Protein AF-A0A2G8LRB7-F1 (afdb_monomer_lite)

Foldseek 3Di:
DDPVVVVVVLVVVCVVCPQQEDFCVCFPVNPDPVNSVVSNHHDAAEDDDPCCVVRRHHHNVQEDDDAPQAQDLVSRLVVLVVLLVVWDDLRHAYENELFHHDDPVNCVVCVPDPPCVSRQVSSLVSSLVSCVPWADDSGTHDHYHGPPCVPDCNVVSVVVNVVVD

Secondary structure (DSSP, 8-state):
--HHHHHHHHHHHHHHHGGGB--GGG-GGG--HHHHHHTT--B--EE-SGGGGGTTSEEGGGS-------S-HHHHHHHHHHHHHT---TTS--EEEE-PPPPHHHHHH-TTS-HIIIIIHHHHHHHHHHHTT--BSTTSB-EEEES-TTSTTHHHHHHHGGGG-

Sequence (165 aa):
MDDEDHSSLIKMIFEKFETRLCPPSAGITNVTLKQLWARERQVLVFYHHRIAHTSSLWPGYMIPSVWPNTTSVEIMQEHLEDKYKRGRPTERFWICQGILTPTPTTIAKNPLHSLETALAGPATEGLLSFLKGKSAGATGINIVIADFVEKGGFVSNILALNESL

pLDDT: mean 85.66, std 10.86, range [51.78, 97.69]

Structure (mmCIF, N/CA/C/O backbone):
data_AF-A0A2G8LRB7-F1
#
_entry.id   AF-A0A2G8LRB7-F1
#
loop_
_atom_site.group_PDB
_atom_site.id
_atom_site.type_symbol
_atom_site.label_atom_id
_atom_site.label_alt_id
_atom_site.label_comp_id
_atom_site.label_asym_id
_atom_site.label_entity_id
_atom_site.label_seq_id
_atom_site.pdbx_PDB_ins_code
_atom_site.Cartn_x
_atom_site.Cartn_y
_atom_site.Cartn_z
_atom_site.occupancy
_atom_site.B_iso_or_equiv
_atom_site.auth_seq_id
_atom_site.auth_comp_id
_atom_site.auth_asym_id
_atom_site.auth_atom_id
_atom_site.pdbx_PDB_model_num
ATOM 1 N N . MET A 1 1 ? 19.635 8.188 4.856 1.00 67.56 1 MET A N 1
ATOM 2 C CA . MET A 1 1 ? 19.645 7.433 3.598 1.00 67.56 1 MET A CA 1
ATOM 3 C C . MET A 1 1 ? 19.969 8.411 2.505 1.00 67.56 1 MET A C 1
ATOM 5 O O . MET A 1 1 ? 19.259 9.405 2.376 1.00 67.56 1 MET A O 1
ATOM 9 N N . ASP A 1 2 ? 21.081 8.185 1.831 1.00 88.38 2 ASP A N 1
ATOM 10 C CA . ASP A 1 2 ? 21.498 8.954 0.664 1.00 88.38 2 ASP A CA 1
ATOM 11 C C . ASP A 1 2 ? 21.152 8.200 -0.635 1.00 88.38 2 ASP A C 1
ATOM 13 O O . ASP A 1 2 ? 20.526 7.135 -0.622 1.00 88.38 2 ASP A O 1
ATOM 17 N N . ASP A 1 3 ? 21.504 8.780 -1.783 1.00 88.50 3 ASP A N 1
ATOM 18 C CA . ASP A 1 3 ? 21.210 8.193 -3.094 1.00 88.50 3 ASP A CA 1
ATOM 19 C C . ASP A 1 3 ? 21.946 6.853 -3.323 1.00 88.50 3 ASP A C 1
ATOM 21 O O . ASP A 1 3 ? 21.475 6.022 -4.111 1.00 88.50 3 ASP A O 1
ATOM 25 N N . GLU A 1 4 ? 23.066 6.611 -2.635 1.00 92.06 4 GLU A N 1
ATOM 26 C CA . GLU A 1 4 ? 23.851 5.376 -2.748 1.00 92.06 4 GLU A CA 1
ATOM 27 C C . GLU A 1 4 ? 23.143 4.218 -2.044 1.00 92.06 4 GLU A C 1
ATOM 29 O O . GLU A 1 4 ? 22.959 3.153 -2.645 1.00 92.06 4 GLU A O 1
ATOM 34 N N . ASP A 1 5 ? 22.635 4.452 -0.831 1.00 95.00 5 ASP A N 1
ATOM 35 C CA . ASP A 1 5 ? 21.794 3.493 -0.110 1.00 95.00 5 ASP A CA 1
ATOM 36 C C . ASP A 1 5 ? 20.564 3.088 -0.942 1.00 95.00 5 ASP A C 1
ATOM 38 O O . ASP A 1 5 ? 20.227 1.904 -1.066 1.00 95.00 5 ASP A O 1
ATOM 42 N N . HIS A 1 6 ? 19.894 4.075 -1.552 1.00 95.19 6 HIS A N 1
ATOM 43 C CA . HIS A 1 6 ? 18.735 3.837 -2.411 1.00 95.19 6 HIS A CA 1
ATOM 44 C C . HIS A 1 6 ? 19.103 2.989 -3.635 1.00 95.19 6 HIS A C 1
ATOM 46 O O . HIS A 1 6 ? 18.389 2.041 -3.969 1.00 95.19 6 HIS A O 1
ATOM 52 N N . SER A 1 7 ? 20.228 3.295 -4.282 1.00 93.81 7 SER A N 1
ATOM 53 C CA . SER A 1 7 ? 20.718 2.552 -5.448 1.00 93.81 7 SER A CA 1
ATOM 54 C C . SER A 1 7 ? 21.066 1.104 -5.095 1.00 93.81 7 SER A C 1
ATOM 56 O O . SER A 1 7 ? 20.697 0.181 -5.825 1.00 93.81 7 SER A O 1
ATOM 58 N N . SER A 1 8 ? 21.715 0.892 -3.947 1.00 95.38 8 SER A N 1
ATOM 59 C CA . SER A 1 8 ? 22.058 -0.437 -3.435 1.00 95.38 8 SER A CA 1
ATOM 60 C C . SER A 1 8 ? 20.807 -1.277 -3.160 1.00 95.38 8 SER A C 1
ATOM 62 O O . SER A 1 8 ? 20.697 -2.411 -3.631 1.00 95.38 8 SER A O 1
ATOM 64 N N . LEU A 1 9 ? 19.801 -0.702 -2.490 1.00 96.19 9 LEU A N 1
ATOM 65 C CA . LEU A 1 9 ? 18.534 -1.391 -2.235 1.00 96.19 9 LEU A CA 1
ATOM 66 C C . LEU A 1 9 ? 17.796 -1.753 -3.526 1.00 96.19 9 LEU A C 1
ATOM 68 O O . LEU A 1 9 ? 17.280 -2.862 -3.656 1.00 96.19 9 LEU A O 1
ATOM 72 N N . ILE A 1 10 ? 17.766 -0.844 -4.498 1.00 95.56 10 ILE A N 1
ATOM 73 C CA . ILE A 1 10 ? 17.135 -1.102 -5.795 1.00 95.56 10 ILE A CA 1
ATOM 74 C C . ILE A 1 10 ? 17.837 -2.248 -6.516 1.00 95.56 10 ILE A C 1
ATOM 76 O O . ILE A 1 10 ? 17.164 -3.157 -7.003 1.00 95.56 10 ILE A O 1
ATOM 80 N N . LYS A 1 11 ? 19.172 -2.256 -6.528 1.00 95.69 11 LYS A N 1
ATOM 81 C CA . LYS A 1 11 ? 19.950 -3.357 -7.095 1.00 95.69 11 LYS A CA 1
ATOM 82 C C . LYS A 1 11 ? 19.584 -4.692 -6.439 1.00 95.69 11 LYS A C 1
ATOM 84 O O . LYS A 1 11 ? 19.258 -5.634 -7.155 1.00 95.69 11 LYS A O 1
ATOM 89 N N . MET A 1 12 ? 19.523 -4.747 -5.107 1.00 97.19 12 MET A N 1
ATOM 90 C CA . MET A 1 12 ? 19.111 -5.958 -4.382 1.00 97.19 12 MET A CA 1
ATOM 91 C C . MET A 1 12 ? 17.690 -6.415 -4.747 1.00 97.19 12 MET A C 1
ATOM 93 O O . MET A 1 12 ? 17.445 -7.611 -4.888 1.00 97.19 12 MET A O 1
ATOM 97 N N . ILE A 1 13 ? 16.743 -5.486 -4.927 1.00 97.00 13 ILE A N 1
ATOM 98 C CA . ILE A 1 13 ? 15.370 -5.806 -5.358 1.00 97.00 13 ILE A CA 1
ATOM 99 C C . ILE A 1 13 ? 15.379 -6.452 -6.751 1.00 97.00 13 ILE A C 1
ATOM 101 O O . ILE A 1 13 ? 14.731 -7.481 -6.951 1.00 97.00 13 ILE A O 1
ATOM 105 N N . PHE A 1 14 ? 16.119 -5.876 -7.703 1.00 95.94 14 PHE A N 1
ATOM 106 C CA . PHE A 1 14 ? 16.229 -6.418 -9.061 1.00 95.94 14 PHE A CA 1
ATOM 107 C C . PHE A 1 14 ? 16.907 -7.786 -9.091 1.00 95.94 14 PHE A C 1
ATOM 109 O O . PHE A 1 14 ? 16.395 -8.689 -9.747 1.00 95.94 14 PHE A O 1
ATOM 116 N N . GLU A 1 15 ? 17.998 -7.962 -8.349 1.00 96.94 15 GLU A N 1
ATOM 117 C CA . GLU A 1 15 ? 18.697 -9.247 -8.232 1.00 96.94 15 GLU A CA 1
ATOM 118 C C . GLU A 1 15 ? 17.829 -10.318 -7.564 1.00 96.94 15 GLU A C 1
ATOM 120 O O . GLU A 1 15 ? 17.919 -11.491 -7.907 1.00 96.94 15 GLU A O 1
ATOM 125 N N . LYS A 1 16 ? 16.963 -9.941 -6.614 1.00 97.69 16 LYS A N 1
ATOM 126 C CA . LYS A 1 16 ? 16.145 -10.913 -5.880 1.00 97.69 16 LYS A CA 1
ATOM 127 C C . LYS A 1 16 ? 14.922 -11.391 -6.656 1.00 97.69 16 LYS A C 1
ATOM 129 O O . LYS A 1 16 ? 14.527 -12.549 -6.514 1.00 97.69 16 LYS A O 1
ATOM 134 N N . PHE A 1 17 ? 14.270 -10.489 -7.383 1.00 96.31 17 PHE A N 1
ATOM 135 C CA . PHE A 1 17 ? 12.984 -10.766 -8.021 1.00 96.31 17 PHE A CA 1
ATOM 136 C C . PHE A 1 17 ? 13.077 -10.912 -9.541 1.00 96.31 17 PHE A C 1
ATOM 138 O O . PHE A 1 17 ? 12.181 -11.515 -10.126 1.00 96.31 17 PHE A O 1
ATOM 145 N N . GLU A 1 18 ? 14.138 -10.409 -10.172 1.00 94.44 18 GLU A N 1
ATOM 146 C CA . GLU A 1 18 ? 14.455 -10.604 -11.590 1.00 94.44 18 GLU A CA 1
ATOM 147 C C . GLU A 1 18 ? 13.231 -10.408 -12.513 1.00 94.44 18 GLU A C 1
ATOM 149 O O . GLU A 1 18 ? 12.574 -9.361 -12.521 1.00 94.44 18 GLU A O 1
ATOM 154 N N . THR A 1 19 ? 12.881 -11.440 -13.285 1.00 94.06 19 THR A N 1
ATOM 155 C CA . THR A 1 19 ? 11.757 -11.455 -14.223 1.00 94.06 19 THR A CA 1
ATOM 156 C C . THR A 1 19 ? 10.395 -11.440 -13.538 1.00 94.06 19 THR A C 1
ATOM 158 O O . THR A 1 19 ? 9.406 -11.136 -14.193 1.00 94.06 19 THR A O 1
ATOM 161 N N . ARG A 1 20 ? 10.306 -11.675 -12.226 1.00 95.81 20 ARG A N 1
ATOM 162 C CA . ARG A 1 20 ? 9.038 -11.634 -11.481 1.00 95.81 20 ARG A CA 1
ATOM 163 C C . ARG A 1 20 ? 8.568 -10.205 -11.207 1.00 95.81 20 ARG A C 1
ATOM 165 O O . ARG A 1 20 ? 7.393 -10.016 -10.891 1.00 95.81 20 ARG A O 1
ATOM 172 N N . LEU A 1 21 ? 9.436 -9.197 -11.333 1.00 95.12 21 LEU A N 1
ATOM 173 C CA . LEU A 1 21 ? 9.063 -7.787 -11.155 1.00 95.12 21 LEU A CA 1
ATOM 174 C C . LEU A 1 21 ? 8.180 -7.299 -12.300 1.00 95.12 21 LEU A C 1
ATOM 176 O O . LEU A 1 21 ? 8.564 -7.411 -13.457 1.00 95.12 21 LEU A O 1
ATOM 180 N N . CYS A 1 22 ? 7.031 -6.698 -12.017 1.00 94.00 22 CYS A N 1
ATOM 181 C CA . CYS A 1 22 ? 6.227 -6.020 -13.028 1.00 94.00 22 CYS A CA 1
ATOM 182 C C . CYS A 1 22 ? 6.660 -4.548 -13.145 1.00 94.00 22 CYS A C 1
ATOM 184 O O . CYS A 1 22 ? 6.437 -3.787 -12.198 1.00 94.00 22 CYS A O 1
ATOM 186 N N . PRO A 1 23 ? 7.233 -4.109 -14.281 1.00 91.12 23 PRO A N 1
ATOM 187 C CA . PRO A 1 23 ? 7.666 -2.727 -14.448 1.00 91.12 23 PRO A CA 1
ATOM 188 C C . PRO A 1 23 ? 6.481 -1.770 -14.704 1.00 91.12 23 PRO A C 1
ATOM 190 O O . PRO A 1 23 ? 5.452 -2.194 -15.242 1.00 91.12 23 PRO A O 1
ATOM 193 N N . PRO A 1 24 ? 6.635 -0.462 -14.415 1.00 88.31 24 PRO A N 1
ATOM 194 C CA . PRO A 1 24 ? 5.627 0.567 -14.699 1.00 88.31 24 PRO A CA 1
ATOM 195 C C . PRO A 1 24 ? 5.300 0.738 -16.177 1.00 88.31 24 PRO A C 1
ATOM 197 O O . PRO A 1 24 ? 4.211 1.195 -16.507 1.00 88.31 24 PRO A O 1
ATOM 200 N N . SER A 1 25 ? 6.219 0.359 -17.074 1.00 79.44 25 SER A N 1
ATOM 201 C CA . SER A 1 25 ? 6.032 0.437 -18.529 1.00 79.44 25 SER A CA 1
ATOM 202 C C . SER A 1 25 ? 4.859 -0.401 -19.039 1.00 79.44 25 SER A C 1
ATOM 204 O O . SER A 1 25 ? 4.400 -0.185 -20.157 1.00 79.44 25 SER A O 1
ATOM 206 N N . ALA A 1 26 ? 4.332 -1.320 -18.224 1.00 72.00 26 ALA A N 1
ATOM 207 C CA . ALA A 1 26 ? 3.061 -1.966 -18.511 1.00 72.00 26 ALA A CA 1
ATOM 208 C C . ALA A 1 26 ? 1.908 -0.946 -18.590 1.00 72.00 26 ALA A C 1
ATOM 210 O O . ALA A 1 26 ? 1.003 -1.139 -19.391 1.00 72.00 26 ALA A O 1
ATOM 211 N N . GLY A 1 27 ? 1.951 0.147 -17.823 1.00 80.25 27 GLY A N 1
ATOM 212 C CA . GLY A 1 27 ? 0.822 1.051 -17.609 1.00 80.25 27 GLY A CA 1
ATOM 213 C C . GLY A 1 27 ? -0.202 0.422 -16.663 1.00 80.25 27 GLY A C 1
ATOM 214 O O . GLY A 1 27 ? -0.477 -0.775 -16.739 1.00 80.25 27 GLY A O 1
ATOM 215 N N . ILE A 1 28 ? -0.768 1.210 -15.744 1.00 82.19 28 ILE A N 1
ATOM 216 C CA . ILE A 1 28 ? -1.621 0.669 -14.673 1.00 82.19 28 ILE A CA 1
ATOM 217 C C . ILE A 1 28 ? -2.860 -0.065 -15.200 1.00 82.19 28 ILE A C 1
ATOM 219 O O . ILE A 1 28 ? -3.262 -1.081 -14.642 1.00 82.19 28 ILE A O 1
ATOM 223 N N . THR A 1 29 ? -3.420 0.397 -16.317 1.00 80.25 29 THR A N 1
ATOM 224 C CA . THR A 1 29 ? -4.577 -0.216 -16.982 1.00 80.25 29 THR A CA 1
ATOM 225 C C . THR A 1 29 ? -4.280 -1.612 -17.530 1.00 80.25 29 THR A C 1
ATOM 227 O O . THR A 1 29 ? -5.193 -2.424 -17.653 1.00 80.25 29 THR A O 1
ATOM 230 N N . ASN A 1 30 ? -3.010 -1.932 -17.795 1.00 80.00 30 ASN A N 1
ATOM 231 C CA . ASN A 1 30 ? -2.588 -3.255 -18.251 1.00 80.00 30 ASN A CA 1
ATOM 232 C C . ASN A 1 30 ? -2.105 -4.158 -17.106 1.00 80.00 30 ASN A C 1
ATOM 234 O O . ASN A 1 30 ? -1.812 -5.333 -17.348 1.00 80.00 30 ASN A O 1
ATOM 238 N N . VAL A 1 31 ? -2.045 -3.657 -15.865 1.00 87.75 31 VAL A N 1
ATOM 239 C CA . VAL A 1 31 ? -1.750 -4.469 -14.674 1.00 87.75 31 VAL A CA 1
ATOM 240 C C . VAL A 1 31 ? -3.011 -5.231 -14.261 1.00 87.75 31 VAL A C 1
ATOM 242 O O . VAL A 1 31 ? -3.683 -4.916 -13.284 1.00 87.75 31 VAL A O 1
ATOM 245 N N . THR A 1 32 ? -3.347 -6.249 -15.049 1.00 87.75 32 THR A N 1
ATOM 246 C CA . THR A 1 32 ? -4.426 -7.202 -14.758 1.00 87.75 32 THR A CA 1
ATOM 247 C C . THR A 1 32 ? -3.832 -8.532 -14.309 1.00 87.75 32 THR A C 1
ATOM 249 O O . THR A 1 32 ? -2.751 -8.904 -14.770 1.00 87.75 32 THR A O 1
ATOM 252 N N . LEU A 1 33 ? -4.547 -9.297 -13.474 1.00 89.19 33 LEU A N 1
ATOM 253 C CA . LEU A 1 33 ? -4.094 -10.632 -13.051 1.00 89.19 33 LEU A CA 1
ATOM 254 C C . LEU A 1 33 ? -3.789 -11.540 -14.253 1.00 89.19 33 LEU A C 1
ATOM 256 O O . LEU A 1 33 ? -2.758 -12.204 -14.276 1.00 89.19 33 LEU A O 1
ATOM 260 N N . LYS A 1 34 ? -4.613 -11.476 -15.308 1.00 90.62 34 LYS A N 1
ATOM 261 C CA . LYS A 1 34 ? -4.396 -12.213 -16.561 1.00 90.62 34 LYS A CA 1
ATOM 262 C C . LYS A 1 34 ? -3.051 -11.877 -17.218 1.00 90.62 34 LYS A C 1
ATOM 264 O O . LYS A 1 34 ? -2.330 -12.787 -17.616 1.00 90.62 34 LYS A O 1
ATOM 269 N N . GLN A 1 35 ? -2.713 -10.590 -17.346 1.00 90.81 35 GLN A N 1
ATOM 270 C CA . GLN A 1 35 ? -1.436 -10.150 -17.930 1.00 90.81 35 GLN A CA 1
ATOM 271 C C . GLN A 1 35 ? -0.247 -10.510 -17.034 1.00 90.81 35 GLN A C 1
ATOM 273 O O . GLN A 1 35 ? 0.794 -10.919 -17.546 1.00 90.81 35 GLN A O 1
ATOM 278 N N . LEU A 1 36 ? -0.399 -10.370 -15.713 1.00 93.06 36 LEU A N 1
ATOM 279 C CA . LEU A 1 36 ? 0.644 -10.716 -14.749 1.00 93.06 36 LEU A CA 1
ATOM 280 C C . LEU A 1 36 ? 0.971 -12.211 -14.811 1.00 93.06 36 LEU A C 1
ATOM 282 O O . LEU A 1 36 ? 2.136 -12.561 -14.981 1.00 93.06 36 LEU A O 1
ATOM 286 N N . TRP A 1 37 ? -0.042 -13.083 -14.792 1.00 94.38 37 TRP A N 1
ATOM 287 C CA . TRP A 1 37 ? 0.151 -14.530 -14.907 1.00 94.38 37 TRP A CA 1
ATOM 288 C C . TRP A 1 37 ? 0.742 -14.948 -16.251 1.00 94.38 37 TRP A C 1
ATOM 290 O O . TRP A 1 37 ? 1.696 -15.717 -16.273 1.00 94.38 37 TRP A O 1
ATOM 300 N N . ALA A 1 38 ? 0.241 -14.401 -17.364 1.00 93.94 38 ALA A N 1
ATOM 301 C CA . ALA A 1 38 ? 0.750 -14.726 -18.700 1.00 93.94 38 ALA A CA 1
ATOM 302 C C . ALA A 1 38 ? 2.232 -14.361 -18.898 1.00 93.94 38 ALA A C 1
ATOM 304 O O . ALA A 1 38 ? 2.889 -14.911 -19.775 1.00 93.94 38 ALA A O 1
ATOM 305 N N . ARG A 1 39 ? 2.750 -13.410 -18.111 1.00 92.69 39 ARG A N 1
ATOM 306 C CA . ARG A 1 39 ? 4.143 -12.942 -18.159 1.00 92.69 39 ARG A CA 1
ATOM 307 C C . ARG A 1 39 ? 4.969 -13.397 -16.955 1.00 92.69 39 ARG A C 1
ATOM 309 O O . ARG A 1 39 ? 6.056 -12.859 -16.755 1.00 92.69 39 ARG A O 1
ATOM 316 N N . GLU A 1 40 ? 4.422 -14.291 -16.130 1.00 94.75 40 GLU A N 1
ATOM 317 C CA . GLU A 1 40 ? 5.037 -14.791 -14.892 1.00 94.75 40 GLU A CA 1
ATOM 318 C C . GLU A 1 40 ? 5.498 -13.672 -13.935 1.00 94.75 40 GLU A C 1
ATOM 320 O O . GLU A 1 40 ? 6.431 -13.824 -13.143 1.00 94.75 40 GLU A O 1
ATOM 325 N N . ARG A 1 41 ? 4.822 -12.516 -13.982 1.00 94.75 41 ARG A N 1
ATOM 326 C CA . ARG A 1 41 ? 5.075 -11.395 -13.075 1.00 94.75 41 ARG A CA 1
ATOM 327 C C . ARG A 1 41 ? 4.315 -11.623 -11.774 1.00 94.75 41 ARG A C 1
ATOM 329 O O . ARG A 1 41 ? 3.125 -11.927 -11.784 1.00 94.75 41 ARG A O 1
ATOM 336 N N . GLN A 1 42 ? 4.999 -11.435 -10.652 1.00 95.06 42 GLN A N 1
ATOM 337 C CA . GLN A 1 42 ? 4.471 -11.702 -9.311 1.00 95.06 42 GLN A CA 1
ATOM 338 C C . GLN A 1 42 ? 4.582 -10.496 -8.374 1.00 95.06 42 GLN A C 1
ATOM 340 O O . GLN A 1 42 ? 3.824 -10.408 -7.414 1.00 95.06 42 GLN A O 1
ATOM 345 N N . VAL A 1 43 ? 5.515 -9.572 -8.627 1.00 95.44 43 VAL A N 1
ATOM 346 C CA . VAL A 1 43 ? 5.877 -8.528 -7.660 1.00 95.44 43 VAL A CA 1
ATOM 347 C C . VAL A 1 43 ? 5.773 -7.145 -8.289 1.00 95.44 43 VAL A C 1
ATOM 349 O O . VAL A 1 43 ? 6.407 -6.857 -9.300 1.00 95.44 43 VAL A O 1
ATOM 352 N N . LEU A 1 44 ? 4.989 -6.267 -7.667 1.00 94.50 44 LEU A N 1
ATOM 353 C CA . LEU A 1 44 ? 4.970 -4.831 -7.938 1.00 94.50 44 LEU A CA 1
ATOM 354 C C . LEU A 1 44 ? 5.748 -4.134 -6.822 1.00 94.50 44 LEU A C 1
ATOM 356 O O . LEU A 1 44 ? 5.495 -4.388 -5.647 1.00 94.50 44 LEU A O 1
ATOM 360 N N . VAL A 1 45 ? 6.679 -3.250 -7.177 1.00 95.75 45 VAL A N 1
ATOM 361 C CA . VAL A 1 45 ? 7.473 -2.494 -6.200 1.00 95.75 45 VAL A CA 1
ATOM 362 C C . VAL A 1 45 ? 7.225 -1.010 -6.395 1.00 95.75 45 VAL A C 1
ATOM 364 O O . VAL A 1 45 ? 7.541 -0.464 -7.454 1.00 95.75 45 VAL A O 1
ATOM 367 N N . PHE A 1 46 ? 6.692 -0.372 -5.353 1.00 94.62 46 PHE A N 1
ATOM 368 C CA . PHE A 1 46 ? 6.466 1.067 -5.292 1.00 94.62 46 PHE A CA 1
ATOM 369 C C . PHE A 1 46 ? 7.502 1.719 -4.385 1.00 94.62 46 PHE A C 1
ATOM 371 O O . PHE A 1 46 ? 7.589 1.399 -3.200 1.00 94.62 46 PHE A O 1
ATOM 378 N N . TYR A 1 47 ? 8.288 2.639 -4.934 1.00 95.44 47 TYR A N 1
ATOM 379 C CA . TYR A 1 47 ? 9.453 3.198 -4.262 1.00 95.44 47 TYR A CA 1
ATOM 380 C C . TYR A 1 47 ? 9.311 4.713 -4.068 1.00 95.44 47 TYR A C 1
ATOM 382 O O . TYR A 1 47 ? 9.040 5.462 -5.009 1.00 95.44 47 TYR A O 1
ATOM 390 N N . HIS A 1 48 ? 9.475 5.173 -2.827 1.00 93.12 48 HIS A N 1
ATOM 391 C CA . HIS A 1 48 ? 9.204 6.552 -2.404 1.00 93.12 48 HIS A CA 1
ATOM 392 C C . HIS A 1 48 ? 10.472 7.417 -2.445 1.00 93.12 48 HIS A C 1
ATOM 394 O O . HIS A 1 48 ? 10.878 8.001 -1.447 1.00 93.12 48 HIS A O 1
ATOM 400 N N . HIS A 1 49 ? 11.117 7.480 -3.611 1.00 94.19 49 HIS A N 1
ATOM 401 C CA . HIS A 1 49 ? 12.300 8.309 -3.843 1.00 94.19 49 HIS A CA 1
ATOM 402 C C . HIS A 1 49 ? 12.403 8.699 -5.324 1.00 94.19 49 HIS A C 1
ATOM 404 O O . HIS A 1 49 ? 11.935 7.959 -6.192 1.00 94.19 49 HIS A O 1
ATOM 410 N N . ARG A 1 50 ? 13.054 9.830 -5.636 1.00 91.62 50 ARG A N 1
ATOM 411 C CA . ARG A 1 50 ? 13.168 10.345 -7.018 1.00 91.62 50 ARG A CA 1
ATOM 412 C C . ARG A 1 50 ? 13.812 9.351 -7.9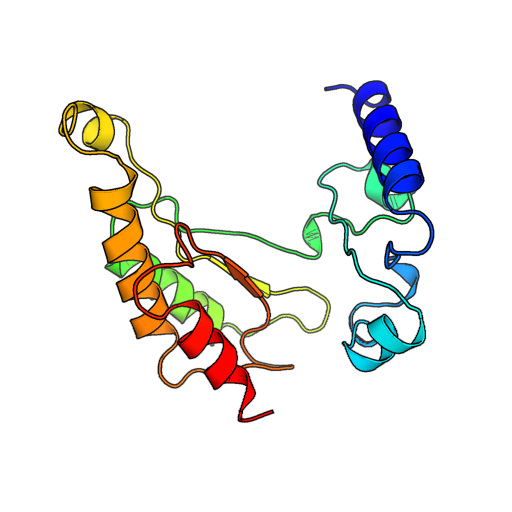92 1.00 91.62 50 ARG A C 1
ATOM 414 O O . ARG A 1 50 ? 13.487 9.333 -9.172 1.00 91.62 50 ARG A O 1
ATOM 421 N N . ILE A 1 51 ? 14.685 8.484 -7.488 1.00 91.56 51 ILE A N 1
ATOM 422 C CA . ILE A 1 51 ? 15.378 7.463 -8.282 1.00 91.56 51 ILE A CA 1
ATOM 423 C C . ILE A 1 51 ? 14.411 6.440 -8.912 1.00 91.56 51 ILE A C 1
ATOM 425 O O . ILE A 1 51 ? 14.731 5.825 -9.926 1.00 91.56 51 ILE A O 1
ATOM 429 N N . ALA A 1 52 ? 13.200 6.279 -8.360 1.00 89.12 52 ALA A N 1
ATOM 430 C CA . ALA A 1 52 ? 12.178 5.398 -8.924 1.00 89.12 52 ALA A CA 1
ATOM 431 C C . ALA A 1 52 ? 11.813 5.794 -10.363 1.00 89.12 52 ALA A C 1
ATOM 433 O O . ALA A 1 52 ? 11.583 4.925 -11.201 1.00 89.12 52 ALA A O 1
ATOM 434 N N . HIS A 1 53 ? 11.847 7.097 -10.670 1.00 85.88 53 HIS A N 1
ATOM 435 C CA . HIS A 1 53 ? 11.558 7.629 -12.002 1.00 85.88 53 HIS A CA 1
ATOM 436 C C . HIS A 1 53 ? 12.542 7.153 -13.078 1.00 85.88 53 HIS A C 1
ATOM 438 O O . HIS A 1 53 ? 12.188 7.146 -14.253 1.00 85.88 53 HIS A O 1
ATOM 444 N N . THR A 1 54 ? 13.753 6.743 -12.692 1.00 86.38 54 THR A N 1
ATOM 445 C CA . THR A 1 54 ? 14.801 6.272 -13.609 1.00 86.38 54 THR A CA 1
ATOM 446 C C . THR A 1 54 ? 15.109 4.779 -13.469 1.00 86.38 54 THR A C 1
ATOM 448 O O . THR A 1 54 ? 15.862 4.243 -14.275 1.00 86.38 54 THR A O 1
ATOM 451 N N . SER A 1 55 ? 14.513 4.082 -12.494 1.00 84.31 55 SER A N 1
ATOM 452 C CA . SER A 1 55 ? 14.920 2.720 -12.103 1.00 84.31 55 SER A CA 1
ATOM 453 C C . SER A 1 55 ? 13.923 1.620 -12.465 1.00 84.31 55 SER A C 1
ATOM 455 O O . SER A 1 55 ? 13.951 0.559 -11.859 1.00 84.31 55 SER A O 1
ATOM 457 N N . SER A 1 56 ? 13.009 1.840 -13.417 1.00 89.00 56 SER A N 1
ATOM 458 C CA . SER A 1 56 ? 11.966 0.857 -13.791 1.00 89.00 56 SER A CA 1
ATOM 459 C C . SER A 1 56 ? 11.128 0.324 -12.608 1.00 89.00 56 SER A C 1
ATOM 461 O O . SER A 1 56 ? 10.553 -0.761 -12.694 1.00 89.00 56 SER A O 1
ATOM 463 N N . LEU A 1 57 ? 11.034 1.090 -11.515 1.00 93.94 57 LEU A N 1
ATOM 464 C CA . LEU A 1 57 ? 10.183 0.820 -10.353 1.00 93.94 57 LEU A CA 1
ATOM 465 C C . LEU A 1 57 ? 8.986 1.768 -10.358 1.00 93.94 57 LEU A C 1
ATOM 467 O O . LEU A 1 57 ? 9.059 2.867 -10.905 1.00 93.94 57 LEU A O 1
ATOM 471 N N . TRP A 1 58 ? 7.881 1.370 -9.727 1.00 94.44 58 TRP A N 1
ATOM 472 C CA . TRP A 1 58 ? 6.708 2.234 -9.642 1.00 94.44 58 TRP A CA 1
ATOM 473 C C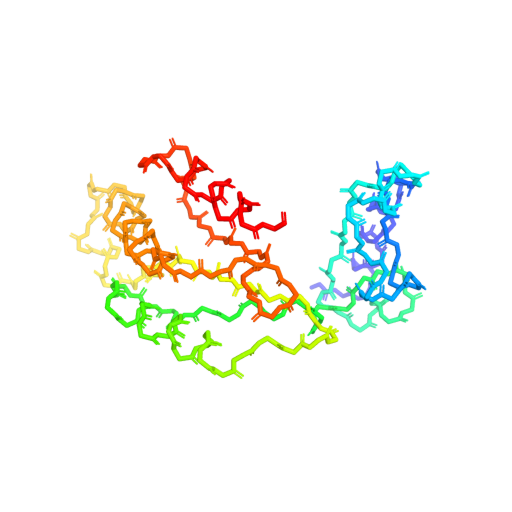 . TRP A 1 58 ? 7.002 3.408 -8.708 1.00 94.44 58 TRP A C 1
ATOM 475 O O . TRP A 1 58 ? 7.462 3.196 -7.584 1.00 94.44 58 TRP A O 1
ATOM 485 N N . PRO A 1 59 ? 6.735 4.655 -9.119 1.00 93.50 59 PRO A N 1
ATOM 486 C CA . PRO A 1 59 ? 6.819 5.778 -8.202 1.00 93.50 59 PRO A CA 1
ATOM 487 C C . PRO A 1 59 ? 5.813 5.638 -7.055 1.00 93.50 59 PRO A C 1
ATOM 489 O O . PRO A 1 59 ? 4.655 5.276 -7.276 1.00 93.50 59 PRO A O 1
ATOM 492 N N . GLY A 1 60 ? 6.221 5.991 -5.834 1.00 92.38 60 GLY A N 1
ATOM 493 C CA . GLY A 1 60 ? 5.365 5.884 -4.643 1.00 92.38 60 GLY A CA 1
ATOM 494 C C . GLY A 1 60 ? 4.016 6.607 -4.762 1.00 92.38 60 GLY A C 1
ATOM 495 O O . GLY A 1 60 ? 2.995 6.103 -4.301 1.00 92.38 60 GLY A O 1
ATOM 496 N N . TYR A 1 61 ? 3.955 7.734 -5.483 1.00 90.69 61 TYR A N 1
ATOM 497 C CA . TYR A 1 61 ? 2.701 8.478 -5.677 1.00 90.69 61 TYR A CA 1
ATOM 498 C C . TYR A 1 61 ? 1.621 7.701 -6.452 1.00 90.69 61 TYR A C 1
ATOM 500 O O . TYR A 1 61 ? 0.464 8.131 -6.459 1.00 90.69 61 TYR A O 1
ATOM 508 N N . MET A 1 62 ? 1.974 6.593 -7.119 1.00 91.44 62 MET A N 1
ATOM 509 C CA . MET A 1 62 ? 1.028 5.720 -7.823 1.00 91.44 62 MET A CA 1
ATOM 510 C C . MET A 1 62 ? 0.245 4.797 -6.883 1.00 91.44 62 MET A C 1
ATOM 512 O O . MET A 1 62 ? -0.706 4.159 -7.331 1.00 91.44 62 MET A O 1
ATOM 516 N N . ILE A 1 63 ? 0.607 4.742 -5.599 1.00 91.44 63 ILE A N 1
ATOM 517 C CA . ILE A 1 63 ? -0.063 3.936 -4.577 1.00 91.44 63 ILE A CA 1
ATOM 518 C C . ILE A 1 63 ? -0.292 4.746 -3.283 1.00 91.44 63 ILE A C 1
ATOM 520 O O . ILE A 1 63 ? 0.249 4.438 -2.225 1.00 91.44 63 ILE A O 1
ATOM 524 N N . PRO A 1 64 ? -1.087 5.831 -3.327 1.00 88.25 64 PRO A N 1
ATOM 525 C CA . PRO A 1 64 ? -1.302 6.671 -2.153 1.00 88.25 64 PRO A CA 1
ATOM 526 C C . PRO A 1 64 ? -1.920 5.876 -0.988 1.00 88.25 64 PRO A C 1
ATOM 528 O O . PRO A 1 64 ? -3.090 5.480 -1.028 1.00 88.25 64 PRO A O 1
ATOM 531 N N . SER A 1 65 ? -1.134 5.703 0.076 1.00 85.94 65 SER A N 1
ATOM 532 C CA . SER A 1 65 ? -1.503 4.981 1.300 1.00 85.94 65 SER A CA 1
ATOM 533 C C . SER A 1 65 ? -1.722 5.960 2.451 1.00 85.94 65 SER A C 1
ATOM 535 O O . SER A 1 65 ? -0.925 6.042 3.376 1.00 85.94 65 SER A O 1
ATOM 537 N N . VAL A 1 66 ? -2.767 6.783 2.354 1.00 83.12 66 VAL A N 1
ATOM 538 C CA . VAL A 1 66 ? -3.160 7.686 3.448 1.00 83.12 66 VAL A CA 1
ATOM 539 C C . VAL A 1 66 ? -4.061 6.925 4.418 1.00 83.12 66 VAL A C 1
ATOM 541 O O . VAL A 1 66 ? -5.028 6.300 3.973 1.00 83.12 66 VAL A O 1
ATOM 544 N N . TRP A 1 67 ? -3.758 7.020 5.714 1.00 84.62 67 TRP A N 1
ATOM 545 C CA . TRP A 1 67 ? -4.592 6.542 6.818 1.00 84.62 67 TRP A CA 1
ATOM 546 C C . TRP A 1 67 ? -4.810 7.674 7.840 1.00 84.62 67 TRP A C 1
ATOM 548 O O . TRP A 1 67 ? -4.015 8.616 7.889 1.00 84.62 67 TRP A O 1
ATOM 558 N N . PRO A 1 68 ? -5.873 7.622 8.661 1.00 82.69 68 PRO A N 1
ATOM 559 C CA . PRO A 1 68 ? -6.309 8.766 9.465 1.00 82.69 68 PRO A CA 1
ATOM 560 C C . PRO A 1 68 ? -5.467 9.038 10.721 1.00 82.69 68 PRO A C 1
ATOM 562 O O . PRO A 1 68 ? -5.767 9.982 11.446 1.00 82.69 68 PRO A O 1
ATOM 565 N N . ASN A 1 69 ? -4.430 8.235 10.988 1.00 86.25 69 ASN A N 1
ATOM 566 C CA . ASN A 1 69 ? -3.551 8.364 12.154 1.00 86.25 69 ASN A CA 1
ATOM 567 C C . ASN A 1 69 ? -4.313 8.584 13.480 1.00 86.25 69 ASN A C 1
ATOM 569 O O . ASN A 1 69 ? -4.065 9.539 14.215 1.00 86.25 69 ASN A O 1
ATOM 573 N N . THR A 1 70 ? -5.284 7.713 13.751 1.00 84.19 70 THR A N 1
ATOM 574 C CA . THR A 1 70 ? -6.240 7.831 14.861 1.00 84.19 70 THR A CA 1
ATOM 575 C C . THR A 1 70 ? -6.322 6.527 15.646 1.00 84.19 70 THR A C 1
ATOM 577 O O . THR A 1 70 ? -6.005 5.463 15.116 1.00 84.19 70 THR A O 1
ATOM 580 N N . THR A 1 71 ? -6.792 6.598 16.892 1.00 85.00 71 THR A N 1
ATOM 581 C CA . THR A 1 71 ? -7.190 5.424 17.686 1.00 85.00 71 THR A CA 1
ATOM 582 C C . THR A 1 71 ? -8.693 5.136 17.620 1.00 85.00 71 THR A C 1
ATOM 584 O O . THR A 1 71 ? -9.127 4.139 18.184 1.00 85.00 71 THR A O 1
ATOM 587 N N . SER A 1 72 ? -9.500 6.002 16.992 1.00 89.25 72 SER A N 1
ATOM 588 C CA . SER A 1 72 ? -10.956 5.821 16.871 1.00 89.25 72 SER A CA 1
ATOM 589 C C . SER A 1 72 ? -11.313 5.062 15.597 1.00 89.25 72 SER A C 1
ATOM 591 O O . SER A 1 72 ? -10.931 5.454 14.491 1.00 89.25 72 SER A O 1
ATOM 593 N N . VAL A 1 73 ? -12.090 3.993 15.771 1.00 91.00 73 VAL A N 1
ATOM 594 C CA . VAL A 1 73 ? -12.634 3.191 14.671 1.00 91.00 73 VAL A CA 1
ATOM 595 C C . VAL A 1 73 ? -13.612 4.015 13.837 1.00 91.00 73 VAL A C 1
ATOM 597 O O . VAL A 1 73 ? -13.597 3.925 12.615 1.00 91.00 73 VAL A O 1
ATOM 600 N N . GLU A 1 74 ? -14.405 4.872 14.473 1.00 93.31 74 GLU A N 1
ATOM 601 C CA . GLU A 1 74 ? -15.403 5.723 13.825 1.00 93.31 74 GLU A CA 1
ATOM 602 C C . GLU A 1 74 ? -14.733 6.721 12.875 1.00 93.31 74 GLU A C 1
ATOM 604 O O . GLU A 1 74 ? -15.069 6.768 11.695 1.00 93.31 74 GLU A O 1
ATOM 609 N N . ILE A 1 75 ? -13.701 7.436 13.346 1.00 93.25 75 ILE A N 1
ATOM 610 C CA . ILE A 1 75 ? -12.918 8.363 12.510 1.00 93.25 75 ILE A CA 1
ATOM 611 C C . ILE A 1 75 ? -12.261 7.611 11.344 1.00 93.25 75 ILE A C 1
ATOM 613 O O . ILE A 1 75 ? -12.179 8.121 10.224 1.00 93.25 75 ILE A O 1
ATOM 617 N N . MET A 1 76 ? -11.792 6.383 11.589 1.00 93.94 76 MET A N 1
ATOM 618 C CA . MET A 1 76 ? -11.240 5.539 10.535 1.00 93.94 76 MET A CA 1
ATOM 619 C C . MET A 1 76 ? -12.297 5.183 9.481 1.00 93.94 76 MET A C 1
ATOM 621 O O . MET A 1 76 ? -12.037 5.340 8.289 1.00 93.94 76 MET A O 1
ATOM 625 N N . GLN A 1 77 ? -13.491 4.759 9.893 1.00 94.19 77 GLN A N 1
ATOM 626 C CA . GLN A 1 77 ? -14.587 4.435 8.980 1.00 94.19 77 GLN 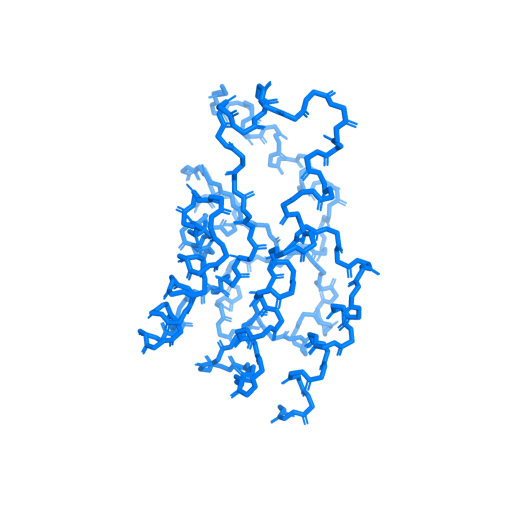A CA 1
ATOM 627 C C . GLN A 1 77 ? -15.077 5.659 8.201 1.00 94.19 77 GLN A C 1
ATOM 629 O O . GLN A 1 77 ? -15.275 5.560 6.992 1.00 94.19 77 GLN A O 1
ATOM 634 N N . GLU A 1 78 ? -15.214 6.818 8.847 1.00 94.38 78 GLU A N 1
ATOM 635 C CA . GLU A 1 78 ? -15.571 8.078 8.186 1.00 94.38 78 GLU A CA 1
ATOM 636 C C . GLU A 1 78 ? -14.554 8.450 7.101 1.00 94.38 78 GLU A C 1
ATOM 638 O O . GLU A 1 78 ? -14.935 8.793 5.979 1.00 94.38 78 GLU A O 1
ATOM 643 N N . HIS A 1 79 ? -13.258 8.312 7.398 1.00 92.94 79 HIS A N 1
ATOM 644 C CA . HIS A 1 79 ? -12.193 8.551 6.427 1.00 92.94 79 HIS A CA 1
ATOM 645 C C . HIS A 1 79 ? -12.278 7.594 5.229 1.00 92.94 79 HIS A C 1
ATOM 647 O O . HIS A 1 79 ? -12.125 8.020 4.081 1.00 92.94 79 HIS A O 1
ATOM 653 N N . LEU A 1 80 ? -12.521 6.303 5.478 1.00 92.75 80 LEU A N 1
ATOM 654 C CA . LEU A 1 80 ? -12.670 5.298 4.424 1.00 92.75 80 LEU A CA 1
ATOM 655 C C . LEU A 1 80 ? -13.918 5.550 3.567 1.00 92.75 80 LEU A C 1
ATOM 657 O O . LEU A 1 80 ? -13.841 5.448 2.342 1.00 92.75 80 LEU A O 1
ATOM 661 N N . GLU A 1 81 ? -15.037 5.931 4.185 1.00 93.50 81 GLU A N 1
ATOM 662 C CA . GLU A 1 81 ? -16.288 6.249 3.496 1.00 93.50 81 GLU A CA 1
ATOM 663 C C . GLU A 1 81 ? -16.144 7.481 2.604 1.00 93.50 81 GLU A C 1
ATOM 665 O O . GLU A 1 81 ? -16.535 7.451 1.437 1.00 93.50 81 GLU A O 1
ATOM 670 N N . ASP A 1 82 ? -15.537 8.549 3.116 1.00 92.31 82 ASP A N 1
ATOM 671 C CA . ASP A 1 82 ? -15.269 9.751 2.334 1.00 92.31 82 ASP A CA 1
ATOM 672 C C . ASP A 1 82 ? -14.315 9.458 1.161 1.00 92.31 82 ASP A C 1
ATOM 674 O O . ASP A 1 82 ? -14.562 9.867 0.024 1.00 92.31 82 ASP A O 1
ATOM 678 N N . LYS A 1 83 ? -13.264 8.661 1.392 1.00 89.62 83 LYS A N 1
ATOM 679 C CA . LYS A 1 83 ? -12.338 8.232 0.333 1.00 89.62 83 LYS A CA 1
ATOM 680 C C . LYS A 1 83 ? -13.029 7.365 -0.726 1.00 89.62 83 LYS A C 1
ATOM 682 O O . LYS A 1 83 ? -12.718 7.505 -1.907 1.00 89.62 83 LYS A O 1
ATOM 687 N N . TYR A 1 84 ? -13.947 6.486 -0.324 1.00 90.31 84 TYR A N 1
ATOM 688 C CA . TYR A 1 84 ? -14.725 5.648 -1.239 1.00 90.31 84 TYR A CA 1
ATOM 689 C C . TYR A 1 84 ? -15.698 6.487 -2.077 1.00 90.31 84 TYR A C 1
ATOM 691 O O . TYR A 1 84 ? -15.733 6.345 -3.297 1.00 90.31 84 TYR A O 1
ATOM 699 N N . LYS A 1 85 ? -16.426 7.422 -1.450 1.00 90.62 85 LYS A N 1
ATOM 700 C CA . LYS A 1 85 ? -17.360 8.343 -2.124 1.00 90.62 85 LYS A CA 1
ATOM 701 C C . LYS A 1 85 ? -16.675 9.251 -3.141 1.00 90.62 85 LYS A C 1
ATOM 703 O O . LYS A 1 85 ? -17.238 9.506 -4.201 1.00 90.62 85 LYS A O 1
ATOM 708 N N . ARG A 1 86 ? -15.457 9.716 -2.842 1.00 88.94 86 ARG A N 1
ATOM 709 C CA . ARG A 1 86 ? -14.637 10.505 -3.778 1.00 88.94 86 ARG A CA 1
ATOM 710 C C . ARG A 1 86 ? -14.201 9.714 -5.016 1.00 88.94 86 ARG A C 1
ATOM 712 O O . ARG A 1 86 ? -13.825 10.318 -6.018 1.00 88.94 86 ARG A O 1
ATOM 719 N N . GLY A 1 87 ? -14.291 8.387 -4.966 1.00 84.62 87 GLY A N 1
ATOM 720 C CA . GLY A 1 87 ? -13.964 7.505 -6.073 1.00 84.62 87 GLY A CA 1
ATOM 721 C C . GLY A 1 87 ? -12.462 7.286 -6.254 1.00 84.62 87 GLY A C 1
ATOM 722 O O . GLY A 1 87 ? -11.604 8.024 -5.761 1.00 84.62 87 GLY A O 1
ATOM 723 N N . ARG A 1 88 ? -12.137 6.215 -6.978 1.00 83.06 88 ARG A N 1
ATOM 724 C CA . ARG A 1 88 ? -10.762 5.830 -7.288 1.00 83.06 88 ARG A CA 1
ATOM 725 C C . ARG A 1 88 ? -10.262 6.545 -8.552 1.00 83.06 88 ARG A C 1
ATOM 727 O O . ARG A 1 88 ? -10.896 6.412 -9.597 1.00 83.06 88 ARG A O 1
ATOM 734 N N . PRO A 1 89 ? -9.083 7.198 -8.519 1.00 81.44 89 PRO A N 1
ATOM 735 C CA . PRO A 1 89 ? -8.407 7.628 -9.740 1.00 81.44 89 PRO A CA 1
ATOM 736 C C . PRO A 1 89 ? -8.053 6.420 -10.620 1.00 81.44 89 PRO A C 1
ATOM 738 O O . PRO A 1 89 ? -7.416 5.479 -10.149 1.00 81.44 89 PRO A O 1
ATOM 741 N N . THR A 1 90 ? -8.411 6.455 -11.903 1.00 80.25 90 THR A N 1
ATOM 742 C CA . THR A 1 90 ? -8.148 5.361 -12.862 1.00 80.25 90 THR A CA 1
ATOM 743 C C . THR A 1 90 ? -6.657 5.100 -13.084 1.00 80.25 90 THR A C 1
ATOM 745 O O . THR A 1 90 ? -6.260 3.973 -13.361 1.00 80.25 90 THR A O 1
ATOM 748 N N . GLU A 1 91 ? -5.831 6.130 -12.897 1.00 84.44 91 GLU A N 1
ATOM 749 C CA . GLU A 1 91 ? -4.386 6.115 -13.149 1.00 84.44 91 GLU A CA 1
ATOM 750 C C . GLU A 1 91 ? -3.543 5.629 -11.954 1.00 84.44 91 GLU A C 1
ATOM 752 O O . GLU A 1 91 ? -2.311 5.623 -12.022 1.00 84.44 91 GLU A O 1
ATOM 757 N N . ARG A 1 92 ? -4.164 5.273 -10.817 1.00 87.50 92 ARG A N 1
ATOM 758 C CA . ARG A 1 92 ? -3.438 4.903 -9.586 1.00 87.50 92 ARG A CA 1
ATOM 759 C C . ARG A 1 92 ? -4.061 3.713 -8.854 1.00 87.50 92 ARG A C 1
ATOM 761 O O . ARG A 1 92 ? -5.251 3.407 -8.974 1.00 87.50 92 ARG A O 1
ATOM 768 N N . PHE A 1 93 ? -3.233 3.030 -8.069 1.00 87.88 93 PHE A N 1
ATOM 769 C CA . PHE A 1 93 ? -3.704 2.051 -7.096 1.00 87.88 93 PHE A CA 1
ATOM 770 C C . PHE A 1 93 ? -4.404 2.775 -5.947 1.00 87.88 93 PHE A C 1
ATOM 772 O O . PHE A 1 93 ? -4.145 3.952 -5.690 1.00 87.88 93 PHE A O 1
ATOM 779 N N . TRP A 1 94 ? -5.324 2.091 -5.270 1.00 87.25 94 TRP A N 1
ATOM 780 C CA . TRP A 1 94 ? -6.148 2.714 -4.244 1.00 87.25 94 TRP A CA 1
ATOM 781 C C . TRP A 1 94 ? -6.203 1.830 -3.016 1.00 87.25 94 TRP A C 1
ATOM 783 O O . TRP A 1 94 ? -6.811 0.769 -3.005 1.00 87.25 94 TRP A O 1
ATOM 793 N N . ILE A 1 95 ? -5.549 2.283 -1.962 1.00 89.81 95 ILE A N 1
ATOM 794 C CA . ILE A 1 95 ? -5.462 1.501 -0.741 1.00 89.81 95 ILE A CA 1
ATOM 795 C C . ILE A 1 95 ? -6.630 1.851 0.177 1.00 89.81 95 ILE A C 1
ATOM 797 O O . ILE A 1 95 ? -6.810 3.012 0.547 1.00 89.81 95 ILE A O 1
ATOM 801 N N . CYS A 1 96 ? -7.378 0.842 0.602 1.00 90.25 96 CYS A N 1
ATOM 802 C CA . CYS A 1 96 ? -8.211 0.883 1.793 1.00 90.25 96 CYS A CA 1
ATOM 803 C C . CYS A 1 96 ? -7.359 0.425 2.981 1.00 90.25 96 CYS A C 1
ATOM 805 O O . CYS A 1 96 ? -6.965 -0.735 3.035 1.00 90.25 96 CYS A O 1
ATOM 807 N N . GLN A 1 97 ? -7.018 1.327 3.898 1.00 90.12 97 GLN A N 1
ATOM 808 C CA . GLN A 1 97 ? -6.136 1.011 5.023 1.00 90.12 97 GLN A CA 1
ATOM 809 C C . GLN A 1 97 ? -6.921 1.100 6.332 1.00 90.12 97 GLN A C 1
ATOM 811 O O . GLN A 1 97 ? -7.246 2.200 6.777 1.00 90.12 97 GLN A O 1
ATOM 816 N N . GLY A 1 98 ? -7.235 -0.050 6.929 1.00 87.00 98 GLY A N 1
ATOM 817 C CA . GLY A 1 98 ? -7.900 -0.141 8.231 1.00 87.00 98 GLY A CA 1
ATOM 818 C C . GLY A 1 98 ? -6.891 -0.364 9.348 1.00 87.00 98 GLY A C 1
ATOM 819 O O . GLY A 1 98 ? -6.815 -1.454 9.904 1.00 87.00 98 GLY A O 1
ATOM 820 N N . ILE A 1 99 ? -6.084 0.659 9.628 1.00 84.81 99 ILE A N 1
ATOM 821 C CA . ILE A 1 99 ? -5.060 0.637 10.678 1.00 84.81 99 ILE A CA 1
ATOM 822 C C . ILE A 1 99 ? -5.336 1.780 11.654 1.00 84.81 99 ILE A C 1
ATOM 824 O O . ILE A 1 99 ? -5.531 2.928 11.242 1.00 84.81 99 ILE A O 1
ATOM 828 N N . LEU A 1 100 ? -5.309 1.462 12.948 1.00 84.56 100 LEU A N 1
ATOM 829 C CA . LEU A 1 100 ? -5.351 2.440 14.032 1.00 84.56 100 LEU A CA 1
ATOM 830 C C . LEU A 1 100 ? -3.930 2.702 14.538 1.00 84.56 100 LEU A C 1
ATOM 832 O O . LEU A 1 100 ? -3.184 1.764 14.816 1.00 84.56 100 LEU A O 1
ATOM 836 N N . THR A 1 101 ? -3.556 3.973 14.694 1.00 79.25 101 THR A N 1
ATOM 837 C CA . THR A 1 101 ? -2.245 4.337 15.243 1.00 79.25 101 THR A CA 1
ATOM 838 C C . THR A 1 101 ? -2.370 4.595 16.745 1.00 79.25 101 THR A C 1
ATOM 840 O O . THR A 1 101 ? -3.111 5.500 17.134 1.00 79.25 101 THR A O 1
ATOM 843 N N . PRO A 1 102 ? -1.630 3.884 17.611 1.00 73.44 102 PRO A N 1
ATOM 844 C CA . PRO A 1 102 ? -1.578 4.211 19.031 1.00 73.44 102 PRO A CA 1
ATOM 845 C C . PRO A 1 102 ? -0.934 5.581 19.271 1.00 73.44 102 PRO A C 1
ATOM 847 O O . PRO A 1 102 ? 0.120 5.896 18.723 1.00 73.44 102 PRO A O 1
ATOM 850 N N . THR A 1 103 ? -1.524 6.384 20.153 1.00 66.62 103 THR A N 1
ATOM 851 C CA . THR A 1 103 ? -0.886 7.603 20.670 1.00 66.62 103 THR A CA 1
ATOM 852 C C . THR A 1 103 ? 0.017 7.274 21.870 1.00 66.62 103 THR A C 1
ATOM 854 O O . THR A 1 103 ? -0.216 6.273 22.557 1.00 66.62 103 THR A O 1
ATOM 857 N N . PRO A 1 104 ? 1.020 8.115 22.200 1.00 62.12 104 PRO A N 1
ATOM 858 C CA . PRO A 1 104 ? 1.875 7.905 23.375 1.00 62.12 104 PRO A CA 1
ATOM 859 C C . PRO A 1 104 ? 1.093 7.744 24.689 1.00 62.12 104 PRO A C 1
ATOM 861 O O . PRO A 1 104 ? 1.489 6.978 25.563 1.00 62.12 104 PRO A O 1
ATOM 864 N N . THR A 1 105 ? -0.057 8.413 24.818 1.00 58.03 105 THR A N 1
ATOM 865 C CA . THR A 1 105 ? -0.955 8.284 25.975 1.00 58.03 105 THR A CA 1
ATOM 866 C C . THR A 1 105 ? -1.684 6.940 26.009 1.00 58.03 105 THR A C 1
ATOM 868 O O . THR A 1 105 ? -1.876 6.389 27.091 1.00 58.03 105 THR A O 1
ATOM 871 N N . THR A 1 106 ? -2.046 6.376 24.854 1.00 58.97 106 THR A N 1
ATOM 872 C CA . THR A 1 106 ? -2.614 5.023 24.738 1.00 58.97 106 THR A CA 1
ATOM 873 C C . THR A 1 106 ? -1.585 3.944 25.077 1.00 58.97 106 THR A C 1
ATOM 875 O O . THR A 1 106 ? -1.933 2.968 25.738 1.00 58.97 106 THR A O 1
ATOM 878 N N . ILE A 1 107 ? -0.318 4.148 24.698 1.00 59.81 107 ILE A N 1
ATOM 879 C CA . ILE A 1 107 ? 0.800 3.260 25.062 1.00 59.81 107 ILE A CA 1
ATOM 880 C C . ILE A 1 107 ? 1.040 3.304 26.579 1.00 59.81 107 ILE A C 1
ATOM 882 O O . ILE A 1 107 ? 1.118 2.263 27.225 1.00 59.81 107 ILE A O 1
ATOM 886 N N . ALA A 1 108 ? 1.081 4.502 27.173 1.00 58.78 108 ALA A N 1
ATOM 887 C CA . ALA A 1 108 ? 1.330 4.676 28.606 1.00 58.78 108 ALA A CA 1
ATOM 888 C C . ALA A 1 108 ? 0.206 4.123 29.506 1.00 58.78 108 ALA A C 1
ATOM 890 O O . ALA A 1 108 ? 0.476 3.682 30.621 1.00 58.78 108 ALA A O 1
ATOM 891 N N . LYS A 1 109 ? -1.052 4.138 29.041 1.00 59.34 109 LYS A N 1
ATOM 892 C CA . LYS A 1 109 ? -2.214 3.634 29.799 1.00 59.34 109 LYS A CA 1
ATOM 893 C C . LYS A 1 109 ? -2.412 2.116 29.717 1.00 59.34 109 LYS A C 1
ATOM 895 O O . LYS A 1 109 ? -3.167 1.586 30.523 1.00 59.34 109 LYS A O 1
ATOM 900 N N . ASN A 1 110 ? -1.744 1.424 28.790 1.00 54.84 110 ASN A N 1
ATOM 901 C CA . ASN A 1 110 ? -1.875 -0.024 28.593 1.00 54.84 110 ASN A CA 1
ATOM 902 C C . ASN A 1 110 ? -0.515 -0.749 28.633 1.00 54.84 110 ASN A C 1
ATOM 904 O O . ASN A 1 110 ? -0.136 -1.387 27.655 1.00 54.84 110 ASN A O 1
ATOM 908 N N . PRO A 1 111 ? 0.227 -0.710 29.756 1.00 53.50 111 PRO A N 1
ATOM 909 C CA . PRO A 1 111 ? 1.535 -1.365 29.847 1.00 53.50 111 PRO A CA 1
ATOM 910 C C . PRO A 1 111 ? 1.461 -2.906 29.855 1.00 53.50 111 PRO A C 1
ATOM 912 O O . PRO A 1 111 ? 2.475 -3.559 29.635 1.00 53.50 111 PRO A O 1
ATOM 915 N N . LEU A 1 112 ? 0.280 -3.488 30.118 1.00 51.78 112 LEU A N 1
ATOM 916 C CA . LEU A 1 112 ? 0.057 -4.936 30.290 1.00 51.78 112 LEU A CA 1
ATOM 917 C C . LEU A 1 112 ? -0.802 -5.582 29.185 1.00 51.78 112 LEU A C 1
ATOM 919 O O . LEU A 1 112 ? -0.963 -6.799 29.179 1.00 51.78 112 LEU A O 1
ATOM 923 N N . HIS A 1 113 ? -1.345 -4.794 28.253 1.00 53.78 113 HIS A N 1
ATOM 924 C CA . HIS A 1 113 ? -2.064 -5.304 27.084 1.00 53.78 113 HIS A CA 1
ATOM 925 C C . HIS A 1 113 ? -1.210 -5.085 25.839 1.00 53.78 113 HIS A C 1
ATOM 927 O O . HIS A 1 113 ? -0.721 -3.981 25.607 1.00 53.78 113 HIS A O 1
ATOM 933 N N . SER A 1 114 ? -1.044 -6.115 25.008 1.00 60.16 114 SER A N 1
ATOM 934 C CA . SER A 1 114 ? -0.417 -5.927 23.702 1.00 60.16 114 SER A CA 1
ATOM 935 C C . SER A 1 114 ? -1.254 -4.945 22.885 1.00 60.16 114 SER A C 1
ATOM 937 O O . SER A 1 114 ? -2.462 -5.136 22.736 1.00 60.16 114 SER A O 1
ATOM 939 N N . LEU A 1 115 ? -0.606 -3.915 22.334 1.00 56.69 115 LEU A N 1
ATOM 940 C CA . LEU A 1 115 ? -1.184 -2.952 21.382 1.00 56.69 115 LEU A CA 1
ATOM 941 C C . LEU A 1 115 ? -2.015 -3.638 20.280 1.00 56.69 115 LEU A C 1
ATOM 943 O O . LEU A 1 115 ? -3.039 -3.114 19.851 1.00 56.69 115 LEU A O 1
ATOM 947 N N . GLU A 1 116 ? -1.605 -4.853 19.915 1.00 53.72 116 GLU A N 1
ATOM 948 C CA . GLU A 1 116 ? -2.318 -5.821 19.082 1.00 53.72 116 GLU A CA 1
ATOM 949 C C . GLU A 1 116 ? -3.792 -6.026 19.475 1.00 53.72 116 GLU A C 1
ATOM 951 O O . GLU A 1 116 ? -4.678 -5.889 18.638 1.00 53.72 116 GLU A O 1
ATOM 956 N N . THR A 1 117 ? -4.098 -6.342 20.735 1.00 58.31 117 THR A N 1
ATOM 957 C CA . THR A 1 117 ? -5.469 -6.705 21.142 1.00 58.31 117 THR A CA 1
ATOM 958 C C . THR A 1 117 ? -6.356 -5.476 21.298 1.00 58.31 117 THR A C 1
ATOM 960 O O . THR A 1 117 ? -7.549 -5.538 21.022 1.00 58.31 117 THR A O 1
ATOM 963 N N . ALA A 1 118 ? -5.771 -4.359 21.733 1.00 63.25 118 ALA A N 1
ATOM 964 C CA . ALA A 1 118 ? -6.517 -3.141 22.026 1.00 63.25 118 ALA A CA 1
ATOM 965 C C . ALA A 1 118 ? -6.948 -2.379 20.764 1.00 63.25 118 ALA A C 1
ATOM 967 O O . ALA A 1 118 ? -7.970 -1.701 20.792 1.00 63.25 118 ALA A O 1
ATOM 968 N N . LEU A 1 119 ? -6.174 -2.465 19.675 1.00 66.94 119 LEU A N 1
ATOM 969 C CA . LEU A 1 119 ? -6.408 -1.654 18.478 1.00 66.94 119 LEU A CA 1
ATOM 970 C C . LEU A 1 119 ? -6.713 -2.481 17.233 1.00 66.94 119 LEU A C 1
ATOM 972 O O . LEU A 1 119 ? -7.592 -2.092 16.468 1.00 66.94 119 LEU A O 1
ATOM 976 N N . ALA A 1 120 ? -6.052 -3.621 17.024 1.00 72.50 120 ALA A N 1
ATOM 977 C CA . ALA A 1 120 ? -6.184 -4.311 15.746 1.00 72.50 120 ALA A CA 1
ATOM 978 C C . ALA A 1 120 ? -7.494 -5.089 15.589 1.00 72.50 120 ALA A C 1
ATOM 980 O O . ALA A 1 120 ? -8.040 -5.136 14.489 1.00 72.50 120 ALA A O 1
ATOM 981 N N . GLY A 1 121 ? -8.029 -5.655 16.677 1.00 80.19 121 GLY A N 1
ATOM 982 C CA . GLY A 1 121 ? -9.360 -6.274 16.671 1.00 80.19 121 GLY A CA 1
ATOM 983 C C . GLY A 1 121 ? -10.440 -5.267 16.254 1.00 80.19 121 GLY A C 1
ATOM 984 O O . GLY A 1 121 ? -11.050 -5.448 15.199 1.00 80.19 121 GLY A O 1
ATOM 985 N N . PRO A 1 122 ? -10.601 -4.153 16.994 1.00 85.25 122 PRO A N 1
ATOM 986 C CA . PRO A 1 122 ? -11.549 -3.097 16.638 1.00 85.25 122 PRO A CA 1
ATOM 987 C C . PRO A 1 122 ? -11.310 -2.490 15.247 1.0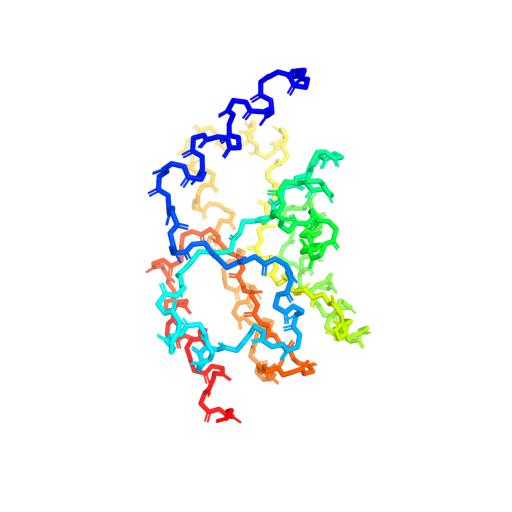0 85.25 122 PRO A C 1
ATOM 989 O O . PRO A 1 122 ? -12.268 -2.227 14.521 1.00 85.25 122 PRO A O 1
ATOM 992 N N . ALA A 1 123 ? -10.048 -2.297 14.839 1.00 86.62 123 ALA A N 1
ATOM 993 C CA . ALA A 1 123 ? -9.716 -1.815 13.496 1.00 86.62 123 ALA A CA 1
ATOM 994 C C . ALA A 1 123 ? -10.216 -2.776 12.410 1.00 86.62 123 ALA A C 1
ATOM 996 O O . ALA A 1 123 ? -10.857 -2.355 11.448 1.00 86.62 123 ALA A O 1
ATOM 997 N N . THR A 1 124 ? -9.960 -4.074 12.583 1.00 87.19 124 THR A N 1
ATOM 998 C CA . THR A 1 124 ? -10.363 -5.112 11.630 1.00 87.19 124 THR A CA 1
ATOM 999 C C . THR A 1 124 ? -11.881 -5.228 11.556 1.00 87.19 124 THR A C 1
ATOM 1001 O O . THR A 1 124 ? -12.437 -5.257 10.460 1.00 87.19 124 THR A O 1
ATOM 1004 N N . GLU A 1 125 ? -12.574 -5.229 12.696 1.00 88.06 125 GLU A N 1
ATOM 1005 C CA . GLU A 1 125 ? -14.041 -5.254 12.744 1.00 88.06 125 GLU A CA 1
ATOM 1006 C C . GLU A 1 125 ? -14.656 -4.019 12.074 1.00 88.06 125 GLU A C 1
ATOM 1008 O O . GLU A 1 125 ? -15.556 -4.143 11.239 1.00 88.06 125 GLU A O 1
ATOM 1013 N N . GLY A 1 126 ? -14.137 -2.826 12.376 1.00 91.31 126 GLY A N 1
ATOM 1014 C CA . GLY A 1 126 ? -14.577 -1.582 11.750 1.00 91.31 126 GLY A CA 1
ATOM 1015 C C . GLY A 1 126 ? -14.327 -1.557 10.243 1.00 91.31 126 GLY A C 1
ATOM 1016 O O . GLY A 1 126 ? -15.197 -1.140 9.473 1.00 91.31 126 GLY A O 1
ATOM 1017 N N . LEU A 1 127 ? -13.172 -2.055 9.801 1.00 92.06 127 LEU A N 1
ATOM 1018 C CA . LEU A 1 127 ? -12.845 -2.195 8.387 1.00 92.06 127 LEU A CA 1
ATOM 1019 C C . LEU A 1 127 ? -13.807 -3.164 7.687 1.00 92.06 127 LEU A C 1
ATOM 1021 O O . LEU A 1 127 ? -14.371 -2.813 6.655 1.00 92.06 127 LEU A O 1
ATOM 1025 N N . LEU A 1 128 ? -14.057 -4.346 8.253 1.00 91.50 128 LEU A N 1
ATOM 1026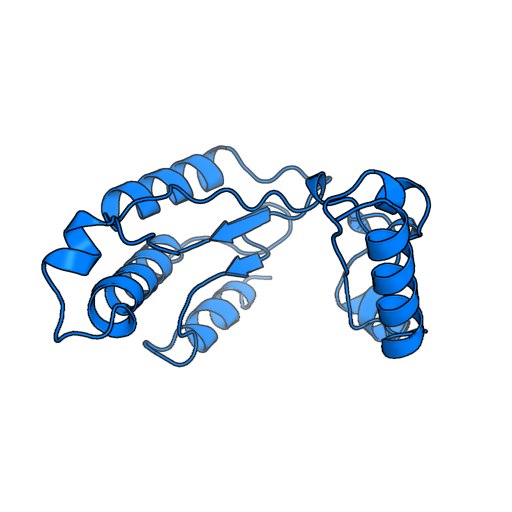 C CA . LEU A 1 128 ? -15.002 -5.321 7.693 1.00 91.50 128 LEU A CA 1
ATOM 1027 C C . LEU A 1 128 ? -16.431 -4.773 7.627 1.00 91.50 128 LEU A C 1
ATOM 1029 O O . LEU A 1 128 ? -17.124 -4.967 6.628 1.00 91.50 128 LEU A O 1
ATOM 1033 N N . SER A 1 129 ? -16.849 -4.035 8.655 1.00 93.06 129 SER A N 1
ATOM 1034 C CA . SER A 1 129 ? -18.130 -3.328 8.668 1.00 93.06 129 SER A CA 1
ATOM 1035 C C . SER A 1 129 ? -18.219 -2.290 7.541 1.00 93.06 129 SER A C 1
ATOM 1037 O O . SER A 1 129 ? -19.215 -2.256 6.821 1.00 93.06 129 SER A O 1
ATOM 1039 N N . PHE A 1 130 ? -17.151 -1.515 7.307 1.00 93.12 130 PHE A N 1
ATOM 1040 C CA . PHE A 1 130 ? -17.069 -0.571 6.186 1.00 93.12 130 PHE A CA 1
ATOM 1041 C C . PHE A 1 130 ? -17.140 -1.271 4.818 1.00 93.12 130 PHE A C 1
ATOM 1043 O O . PHE A 1 130 ? -17.803 -0.775 3.908 1.00 93.12 130 PHE A O 1
ATOM 1050 N N . LEU A 1 131 ? -16.466 -2.414 4.661 1.00 92.44 131 LEU A N 1
ATOM 1051 C CA . LEU A 1 131 ? -16.408 -3.159 3.398 1.00 92.44 131 LEU A CA 1
ATOM 1052 C C . LEU A 1 131 ? -17.747 -3.802 3.016 1.00 92.44 131 LEU A C 1
ATOM 1054 O O . LEU A 1 131 ? -17.981 -4.093 1.841 1.00 92.44 131 LEU A O 1
ATOM 1058 N N . LYS A 1 132 ? -18.644 -4.012 3.984 1.00 90.69 132 LYS A N 1
ATOM 1059 C CA . LYS A 1 132 ? -19.950 -4.625 3.745 1.00 90.69 132 LYS A CA 1
ATOM 1060 C C . LYS A 1 132 ? -20.773 -3.790 2.758 1.00 90.69 132 LYS A C 1
ATOM 1062 O O . LYS A 1 132 ? -21.085 -2.628 2.998 1.00 90.69 132 LYS A O 1
ATOM 1067 N N . GLY A 1 133 ? -21.156 -4.408 1.641 1.00 86.44 133 GLY A N 1
ATOM 1068 C CA . GLY A 1 133 ? -21.936 -3.754 0.585 1.00 86.44 133 GLY A CA 1
ATOM 1069 C C . GLY A 1 133 ? -21.125 -2.834 -0.335 1.00 86.44 133 GLY A C 1
ATOM 1070 O O . GLY A 1 133 ? -21.719 -2.127 -1.148 1.00 86.44 133 GLY A O 1
ATOM 1071 N N . LYS A 1 134 ? -19.789 -2.826 -0.234 1.00 90.81 134 LYS A N 1
ATOM 1072 C CA . LYS A 1 134 ? -18.911 -2.165 -1.209 1.00 90.81 134 LYS A CA 1
ATOM 1073 C C . LYS A 1 134 ? -18.583 -3.123 -2.352 1.00 90.81 134 LYS A C 1
ATOM 1075 O O . LYS A 1 134 ? -18.536 -4.334 -2.162 1.00 90.81 134 LYS A O 1
ATOM 1080 N N . SER A 1 135 ? -18.332 -2.577 -3.537 1.00 88.38 135 SER A N 1
ATOM 1081 C CA . SER A 1 135 ? -17.913 -3.354 -4.706 1.00 88.38 135 SER A CA 1
ATOM 1082 C C . SER A 1 135 ? -16.396 -3.307 -4.873 1.00 88.38 135 SER A C 1
ATOM 1084 O O . SER A 1 135 ? -15.782 -2.243 -4.727 1.00 88.38 135 SER A O 1
ATOM 1086 N N . ALA A 1 136 ? -15.788 -4.438 -5.229 1.00 88.94 136 ALA A N 1
ATOM 1087 C CA . ALA A 1 136 ? -14.423 -4.465 -5.744 1.00 88.94 136 ALA A CA 1
ATOM 1088 C C . ALA A 1 136 ? -14.378 -4.000 -7.216 1.00 88.94 136 ALA A C 1
ATOM 1090 O O . ALA A 1 136 ? -15.409 -3.749 -7.839 1.00 88.94 136 ALA A O 1
ATOM 1091 N N . GLY A 1 137 ? -13.177 -3.883 -7.786 1.00 81.25 137 GLY A N 1
ATOM 1092 C CA . GLY A 1 137 ? -12.982 -3.753 -9.236 1.00 81.25 137 GLY A CA 1
ATOM 1093 C C . GLY A 1 137 ? -12.576 -2.360 -9.715 1.00 81.25 137 GLY A C 1
ATOM 1094 O O . GLY A 1 137 ? -12.029 -1.550 -8.968 1.00 81.25 137 GLY A O 1
ATOM 1095 N N . ALA A 1 138 ? -12.797 -2.078 -11.004 1.00 77.75 138 ALA A N 1
ATOM 1096 C CA . ALA A 1 138 ? -12.210 -0.917 -11.681 1.00 77.75 138 ALA A CA 1
ATOM 1097 C C . ALA A 1 138 ? -12.592 0.431 -11.042 1.00 77.75 138 ALA A C 1
ATOM 1099 O O . ALA A 1 138 ? -11.741 1.317 -10.941 1.00 77.75 138 ALA A O 1
ATOM 1100 N N . THR A 1 139 ? -13.829 0.564 -10.570 1.00 80.06 139 THR A N 1
ATOM 1101 C CA . THR A 1 139 ? -14.361 1.766 -9.906 1.00 80.06 139 THR A CA 1
ATOM 1102 C C . THR A 1 139 ? -14.513 1.596 -8.393 1.00 80.06 139 THR A C 1
ATOM 1104 O O . THR A 1 139 ? -14.996 2.506 -7.726 1.00 80.06 139 THR A O 1
ATOM 1107 N N . GLY A 1 140 ? -14.117 0.438 -7.860 1.00 86.25 140 GLY A N 1
ATOM 1108 C CA . GLY A 1 140 ? -14.307 0.047 -6.471 1.00 86.25 140 GLY A CA 1
ATOM 1109 C C . GLY A 1 140 ? -12.992 -0.163 -5.723 1.00 86.25 140 GLY A C 1
ATOM 1110 O O . GLY A 1 140 ? -11.963 0.450 -6.019 1.00 86.25 140 GLY A O 1
ATOM 1111 N N . ILE A 1 141 ? -13.040 -1.046 -4.730 1.00 89.38 141 ILE A N 1
ATOM 1112 C CA . ILE A 1 141 ? -11.896 -1.406 -3.884 1.00 89.38 141 ILE A CA 1
ATOM 1113 C C . ILE A 1 141 ? -10.929 -2.309 -4.663 1.00 89.38 141 ILE A C 1
ATOM 1115 O O . ILE A 1 141 ? -11.369 -3.208 -5.380 1.00 89.38 141 ILE A O 1
ATOM 1119 N N . ASN A 1 142 ? -9.613 -2.086 -4.521 1.00 88.19 142 ASN A N 1
ATOM 1120 C CA . ASN A 1 142 ? -8.595 -2.938 -5.155 1.00 88.19 142 ASN A CA 1
ATOM 1121 C C . ASN A 1 142 ? -7.531 -3.493 -4.194 1.00 88.19 142 ASN A C 1
ATOM 1123 O O . ASN A 1 142 ? -7.141 -4.646 -4.342 1.00 88.19 142 ASN A O 1
ATOM 1127 N N . ILE A 1 143 ? -7.081 -2.720 -3.205 1.00 91.38 143 ILE A N 1
ATOM 1128 C CA . ILE A 1 143 ? -6.087 -3.146 -2.218 1.00 91.38 143 ILE A CA 1
ATOM 1129 C C . ILE A 1 143 ? -6.632 -2.818 -0.835 1.00 91.38 143 ILE A C 1
ATOM 1131 O O . ILE A 1 143 ? -7.032 -1.681 -0.580 1.00 91.38 143 ILE A O 1
ATOM 1135 N N . VAL A 1 144 ? -6.616 -3.803 0.059 1.00 92.31 144 VAL A N 1
ATOM 1136 C CA . VAL A 1 144 ? -6.977 -3.628 1.467 1.00 92.31 144 VAL A CA 1
ATOM 1137 C C . VAL A 1 144 ? -5.771 -3.978 2.330 1.00 92.31 144 VAL A C 1
ATOM 1139 O O . VAL A 1 144 ? -5.181 -5.042 2.161 1.00 92.31 144 VAL A O 1
ATOM 1142 N N . ILE A 1 145 ? -5.397 -3.073 3.232 1.00 91.06 145 ILE A N 1
ATOM 1143 C CA . ILE A 1 145 ? -4.320 -3.249 4.208 1.00 91.06 145 ILE A CA 1
ATOM 1144 C C . ILE A 1 145 ? -4.937 -3.211 5.605 1.00 91.06 145 ILE A C 1
ATOM 1146 O O . ILE A 1 145 ? -5.685 -2.287 5.932 1.00 91.06 145 ILE A O 1
ATOM 1150 N N . ALA A 1 146 ? -4.602 -4.205 6.418 1.00 88.50 146 ALA A N 1
ATOM 1151 C CA . ALA A 1 146 ? -5.016 -4.334 7.808 1.00 88.50 146 ALA A CA 1
ATOM 1152 C C . ALA A 1 146 ? -3.927 -5.068 8.602 1.00 88.50 146 ALA A C 1
ATOM 1154 O O . ALA A 1 146 ? -3.128 -5.804 8.016 1.00 88.50 146 ALA A O 1
ATOM 1155 N N . ASP A 1 147 ? -3.932 -4.893 9.921 1.00 82.81 147 ASP A N 1
ATOM 1156 C CA . ASP A 1 147 ? -3.090 -5.668 10.833 1.00 82.81 147 ASP A CA 1
ATOM 1157 C C . ASP A 1 147 ? -3.814 -6.965 11.249 1.00 82.81 147 ASP A C 1
ATOM 1159 O O . ASP A 1 147 ? -5.029 -6.962 11.430 1.00 82.81 147 ASP A O 1
ATOM 1163 N N . PHE A 1 148 ? -3.074 -8.066 11.441 1.00 74.94 148 PHE A N 1
ATOM 1164 C CA . PHE A 1 148 ? -3.590 -9.369 11.920 1.00 74.94 148 PHE A CA 1
ATOM 1165 C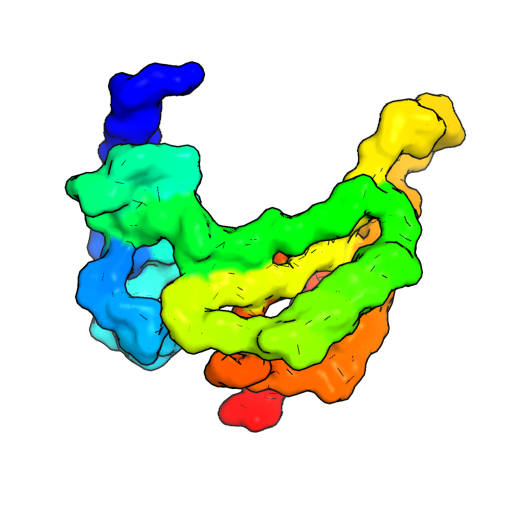 C . PHE A 1 148 ? -4.728 -9.967 11.065 1.00 74.94 148 PHE A C 1
ATOM 1167 O O . PHE A 1 148 ? -5.774 -10.392 11.566 1.00 74.94 148 PHE A O 1
ATOM 1174 N N . VAL A 1 149 ? -4.504 -10.019 9.747 1.00 82.38 149 VAL A N 1
ATOM 1175 C CA . VAL A 1 149 ? -5.447 -10.508 8.719 1.00 82.38 149 VAL A CA 1
ATOM 1176 C C . VAL A 1 149 ? -5.906 -11.961 8.906 1.00 82.38 149 VAL A C 1
ATOM 1178 O O . VAL A 1 149 ? -6.870 -12.397 8.280 1.00 82.38 149 VAL A O 1
ATOM 1181 N N . GLU A 1 150 ? -5.231 -12.731 9.751 1.00 79.12 150 GLU A N 1
ATOM 1182 C CA . GLU A 1 150 ? -5.597 -14.098 10.114 1.00 79.12 150 GLU A CA 1
ATOM 1183 C C . GLU A 1 150 ? -6.818 -14.186 11.048 1.00 79.12 150 GLU A C 1
ATOM 1185 O O . GLU A 1 150 ? -7.380 -15.269 11.226 1.00 79.12 150 GLU A O 1
ATOM 1190 N N . LYS A 1 151 ? -7.257 -13.067 11.638 1.00 75.44 151 LYS A N 1
ATOM 1191 C CA . LYS A 1 151 ? -8.367 -13.022 12.603 1.00 75.44 151 LYS A CA 1
ATOM 1192 C C . LYS A 1 151 ? -9.686 -12.584 11.954 1.00 75.44 151 LYS A C 1
ATOM 1194 O O . LYS A 1 151 ? -9.728 -12.021 10.862 1.00 75.44 151 LYS A O 1
ATOM 1199 N N . GLY A 1 152 ? -10.800 -12.878 12.631 1.00 74.75 152 GLY A N 1
ATOM 1200 C CA . GLY A 1 152 ? -12.124 -12.325 12.300 1.00 74.75 152 GLY A CA 1
ATOM 1201 C C . GLY A 1 152 ? -12.687 -12.704 10.923 1.00 74.75 152 GLY A C 1
ATOM 1202 O O . GLY A 1 152 ? -13.572 -12.020 10.420 1.00 74.75 152 GLY A O 1
ATOM 1203 N N . GLY A 1 153 ? -12.167 -13.758 10.281 1.00 84.12 153 GLY A N 1
ATOM 1204 C CA . GLY A 1 153 ? -12.577 -14.144 8.927 1.00 84.12 153 GLY A CA 1
ATOM 1205 C C . GLY A 1 153 ? -12.229 -13.094 7.867 1.00 84.12 153 GLY A C 1
ATOM 1206 O O . GLY A 1 153 ? -12.887 -13.043 6.825 1.00 84.12 153 GLY A O 1
ATOM 1207 N N . PHE A 1 154 ? -11.230 -12.245 8.131 1.00 89.25 154 PHE A N 1
ATOM 1208 C CA . PHE A 1 154 ? -10.884 -11.117 7.274 1.00 89.25 154 PHE A CA 1
ATOM 1209 C C . PHE A 1 154 ? -10.611 -11.558 5.833 1.00 89.25 154 PHE A C 1
ATOM 1211 O O . PHE A 1 154 ? -11.293 -11.099 4.921 1.00 89.25 154 PHE A O 1
ATOM 1218 N N . VAL A 1 155 ? -9.700 -12.519 5.630 1.00 90.44 155 VAL A N 1
ATOM 1219 C CA . VAL A 1 155 ? -9.353 -13.028 4.290 1.00 90.44 155 VAL A CA 1
ATOM 1220 C C . VAL A 1 155 ? -10.591 -13.498 3.521 1.00 90.44 155 VAL A C 1
ATOM 1222 O O . VAL A 1 155 ? -10.770 -13.110 2.370 1.00 90.44 155 VAL A O 1
ATOM 1225 N N . SER A 1 156 ? -11.478 -14.270 4.153 1.00 91.31 156 SER A N 1
ATOM 1226 C CA . SER A 1 156 ? -12.695 -14.772 3.503 1.00 91.31 156 SER A CA 1
ATOM 1227 C C . SER A 1 156 ? -13.628 -13.642 3.062 1.00 91.31 156 SER A C 1
ATOM 1229 O O . SER A 1 156 ? -14.148 -13.681 1.951 1.00 91.31 156 SER A O 1
ATOM 1231 N N . ASN A 1 157 ? -13.801 -12.605 3.888 1.00 90.88 157 ASN A N 1
ATOM 1232 C CA . ASN A 1 157 ? -14.616 -11.439 3.531 1.00 90.88 157 ASN A CA 1
ATOM 1233 C C . ASN A 1 157 ? -13.992 -10.631 2.383 1.00 90.88 157 ASN A C 1
ATOM 1235 O O . ASN A 1 157 ? -14.712 -10.182 1.496 1.00 90.88 157 ASN A O 1
ATOM 1239 N N . ILE A 1 158 ? -12.663 -10.472 2.365 1.00 91.69 158 ILE A N 1
ATOM 1240 C CA . ILE A 1 158 ? -11.962 -9.801 1.259 1.00 91.69 158 ILE A CA 1
ATOM 1241 C C . ILE A 1 158 ? -12.117 -10.582 -0.048 1.00 91.69 158 ILE A C 1
ATOM 1243 O O . ILE A 1 158 ? -12.364 -9.981 -1.093 1.00 91.69 158 ILE A O 1
ATOM 1247 N N . LEU A 1 159 ? -11.997 -11.911 -0.005 1.00 91.25 159 LEU A N 1
ATOM 1248 C CA . LEU A 1 159 ? -12.192 -12.750 -1.186 1.00 91.25 159 LEU A CA 1
ATOM 1249 C C . LEU A 1 159 ? -13.628 -12.650 -1.713 1.00 91.25 159 LEU A C 1
ATOM 1251 O O . LEU A 1 159 ? -13.798 -12.463 -2.917 1.00 91.25 159 LEU A O 1
ATOM 1255 N N . ALA A 1 160 ? -14.628 -12.657 -0.825 1.00 91.50 160 ALA A N 1
ATOM 1256 C CA . ALA A 1 160 ? -16.041 -12.543 -1.188 1.00 91.50 160 ALA A CA 1
ATOM 1257 C C . ALA A 1 160 ? -16.382 -11.246 -1.950 1.00 91.50 160 ALA A C 1
ATOM 1259 O O . ALA A 1 160 ? -17.282 -11.242 -2.786 1.00 91.50 160 ALA A O 1
ATOM 1260 N N . LEU A 1 161 ? -15.631 -10.150 -1.753 1.00 90.69 161 LEU A N 1
ATOM 1261 C CA . LEU A 1 161 ? -15.818 -8.917 -2.539 1.00 90.69 161 LEU A CA 1
ATOM 1262 C C . LEU A 1 161 ? -15.603 -9.131 -4.048 1.00 90.69 161 LEU A C 1
ATOM 1264 O O . LEU A 1 161 ? -16.165 -8.395 -4.860 1.00 90.69 161 LEU A O 1
ATOM 1268 N N . ASN A 1 162 ? -14.802 -10.130 -4.426 1.00 90.00 162 ASN A N 1
ATOM 1269 C CA . ASN A 1 162 ? -14.497 -10.445 -5.821 1.00 90.00 162 ASN A CA 1
ATOM 1270 C C . ASN A 1 162 ? -15.528 -11.379 -6.471 1.00 90.00 162 ASN A C 1
ATOM 1272 O O . ASN A 1 162 ? -15.476 -11.550 -7.681 1.00 90.00 162 ASN A O 1
ATOM 1276 N N . GLU A 1 163 ? -16.477 -11.955 -5.724 1.00 86.69 163 GLU A N 1
ATOM 1277 C CA . GLU A 1 163 ? -17.524 -12.828 -6.295 1.00 86.69 163 GLU A CA 1
ATOM 1278 C C . GLU A 1 163 ? -18.469 -12.080 -7.251 1.00 86.69 163 GLU A C 1
ATOM 1280 O O . GLU A 1 163 ? -19.180 -12.694 -8.040 1.00 86.69 163 GLU A O 1
ATOM 1285 N N . SER A 1 164 ? -18.465 -10.746 -7.184 1.00 76.44 164 SER A N 1
ATOM 1286 C CA . SER A 1 164 ? -19.253 -9.858 -8.043 1.00 76.44 164 SER A CA 1
ATOM 1287 C C . SER A 1 164 ? -18.531 -9.379 -9.314 1.00 76.44 164 SER A C 1
ATOM 1289 O O . SER A 1 164 ? -19.116 -8.590 -10.059 1.00 76.44 164 SER A O 1
ATOM 1291 N N . LEU A 1 165 ? -17.276 -9.802 -9.542 1.00 77.81 165 LEU A N 1
ATOM 1292 C CA . LEU A 1 165 ? -16.411 -9.347 -10.644 1.00 77.81 165 LEU A CA 1
ATOM 1293 C C . LEU A 1 165 ? -16.434 -10.245 -11.884 1.00 77.81 165 LEU A C 1
ATOM 1295 O O . LEU A 1 165 ? -16.559 -11.479 -11.740 1.00 77.81 165 LEU A O 1
#

InterPro domains:
  IPR017946 PLC-like phosphodiesterase, TIM beta/alpha-barrel domain superfamily [G3DSA:3.20.20.190] (1-163)
  IPR017946 PLC-like phosphodiesterase, TIM beta/alpha-barrel domain superfamily [SSF51695] (3-162)

Organism: Stichopus japonicus (NCBI:txid307972)

Radius of gyration: 18.09 Å; chains: 1; bounding box: 46×25×49 Å